Protein AF-A0A081I2P4-F1 (afdb_monomer)

pLDDT: mean 90.08, std 13.54, range [46.53, 98.5]

Secondary structure (DSSP, 8-state):
--HHHHTS-HHHHHHHIIIIIS---HHHHHHHTTS-HHHHHHHHHHHHHHHHHHHHTT--

Sequence (60 aa):
MARVLDALPDRYRQILESRFLRGNSIKESAAELGISVPNAKVLQHRALRLAAQVNDGGKQ

Radius of gyration: 11.59 Å; Cα contacts (8 Å, |Δi|>4): 48; chains: 1; bounding box: 30×24×28 Å

Solvent-accessible surface area (backbone atoms only — not comparable to full-atom values): 3412 Å² total; per-residue (Å²): 140,57,79,49,53,69,76,39,59,67,75,36,30,53,48,47,42,35,46,68,75,70,61,41,52,65,60,57,41,8,59,77,69,74,46,54,52,70,56,38,54,54,47,43,54,52,30,53,54,49,40,50,52,55,53,56,70,68,71,117

Structure (mmCIF, N/CA/C/O backbone):
data_AF-A0A081I2P4-F1
#
_entry.id   AF-A0A081I2P4-F1
#
loop_
_atom_site.group_PDB
_atom_site.id
_atom_site.type_symbol
_atom_site.label_atom_id
_atom_site.label_alt_id
_atom_site.label_comp_id
_atom_site.label_asym_id
_atom_site.label_entity_id
_atom_site.label_seq_id
_atom_site.pdbx_PDB_ins_code
_atom_site.Cartn_x
_atom_site.Cartn_y
_atom_site.Cartn_z
_atom_site.occupancy
_atom_site.B_iso_or_equiv
_atom_site.auth_seq_id
_atom_site.auth_comp_id
_atom_site.auth_asym_id
_atom_site.auth_atom_id
_atom_site.pdbx_PDB_model_num
ATOM 1 N N . MET A 1 1 ? 5.765 2.047 -18.291 1.00 47.31 1 MET A N 1
ATOM 2 C CA . MET A 1 1 ? 5.822 2.601 -16.920 1.00 47.31 1 MET A CA 1
ATOM 3 C C . MET A 1 1 ? 4.588 2.057 -16.198 1.00 47.31 1 MET A C 1
ATOM 5 O O . MET A 1 1 ? 3.516 2.399 -16.648 1.00 47.31 1 MET A O 1
ATOM 9 N N . ALA A 1 2 ? 4.576 1.123 -15.243 1.00 60.28 2 ALA A N 1
ATOM 10 C CA . ALA A 1 2 ? 5.587 0.459 -14.424 1.00 60.28 2 ALA A CA 1
ATOM 11 C C . ALA A 1 2 ? 5.281 -1.060 -14.375 1.00 60.28 2 ALA A C 1
ATOM 13 O O . ALA A 1 2 ? 4.279 -1.470 -13.797 1.00 60.28 2 ALA A O 1
ATOM 14 N N . ARG A 1 3 ? 6.145 -1.893 -14.980 1.00 73.88 3 ARG A N 1
ATOM 15 C CA . ARG A 1 3 ? 5.939 -3.352 -15.152 1.00 73.88 3 ARG A CA 1
ATOM 16 C C . ARG A 1 3 ? 5.661 -4.096 -13.837 1.00 73.88 3 ARG A C 1
ATOM 18 O O . ARG A 1 3 ? 4.940 -5.082 -13.826 1.00 73.88 3 ARG A O 1
ATOM 25 N N . VAL A 1 4 ? 6.222 -3.597 -12.738 1.00 83.00 4 VAL A N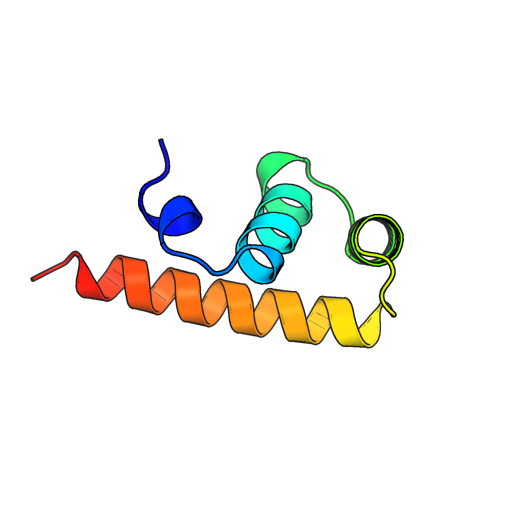 1
ATOM 26 C CA . VAL A 1 4 ? 6.072 -4.193 -11.407 1.00 83.00 4 VAL A CA 1
ATOM 27 C C . VAL A 1 4 ? 4.667 -3.979 -10.849 1.00 83.00 4 VAL A C 1
ATOM 29 O O . VAL A 1 4 ? 4.098 -4.925 -10.330 1.00 83.00 4 VAL A O 1
ATOM 32 N N . LEU A 1 5 ? 4.090 -2.775 -10.971 1.00 85.38 5 LEU A N 1
ATOM 33 C CA . LEU A 1 5 ? 2.753 -2.476 -10.437 1.00 85.38 5 LEU A CA 1
ATOM 34 C C . LEU A 1 5 ? 1.648 -3.225 -11.190 1.00 85.38 5 LEU A C 1
ATOM 36 O O . LEU A 1 5 ? 0.657 -3.622 -10.583 1.00 85.38 5 LEU A O 1
ATOM 40 N N . ASP A 1 6 ? 1.828 -3.439 -12.492 1.00 87.31 6 ASP A N 1
ATOM 41 C CA . ASP A 1 6 ? 0.874 -4.170 -13.330 1.00 87.31 6 ASP A CA 1
ATOM 42 C C . ASP A 1 6 ? 0.734 -5.637 -12.889 1.00 87.31 6 ASP A C 1
ATOM 44 O O . ASP A 1 6 ? -0.375 -6.138 -12.726 1.00 87.31 6 ASP A O 1
ATOM 48 N N . ALA A 1 7 ? 1.858 -6.268 -12.535 1.00 87.56 7 ALA A N 1
ATOM 49 C CA . ALA A 1 7 ? 1.928 -7.648 -12.058 1.00 87.56 7 ALA A CA 1
ATOM 50 C C . ALA A 1 7 ? 1.456 -7.855 -10.602 1.00 87.56 7 ALA A C 1
ATOM 52 O O . ALA A 1 7 ? 1.450 -8.987 -10.110 1.00 87.56 7 ALA A O 1
ATOM 53 N N . LEU A 1 8 ? 1.080 -6.791 -9.884 1.00 90.12 8 LEU A N 1
ATOM 54 C CA . LEU A 1 8 ? 0.553 -6.906 -8.524 1.00 90.12 8 LEU A CA 1
ATOM 55 C C . LEU A 1 8 ? -0.965 -7.112 -8.522 1.00 90.12 8 LEU A C 1
ATOM 57 O O . LEU A 1 8 ? -1.669 -6.516 -9.336 1.00 90.12 8 LEU A O 1
ATOM 61 N N . PRO A 1 9 ? -1.504 -7.856 -7.538 1.00 93.69 9 PRO A N 1
ATOM 62 C CA . PRO A 1 9 ? -2.934 -7.865 -7.269 1.00 93.69 9 PRO A CA 1
ATOM 63 C C . PRO A 1 9 ? -3.465 -6.451 -7.021 1.00 93.69 9 PRO A C 1
ATOM 65 O O . PRO A 1 9 ? -2.790 -5.631 -6.392 1.00 93.69 9 PRO A O 1
ATOM 68 N N . ASP A 1 10 ? -4.708 -6.199 -7.431 1.00 92.19 10 ASP A N 1
ATOM 69 C CA . ASP A 1 10 ? -5.316 -4.862 -7.446 1.00 92.19 10 ASP A CA 1
ATOM 70 C C . ASP A 1 10 ? -5.165 -4.113 -6.119 1.00 92.19 10 ASP A C 1
ATOM 72 O O . ASP A 1 10 ? -4.681 -2.987 -6.062 1.00 92.19 10 ASP A O 1
ATOM 76 N N . ARG A 1 11 ? -5.444 -4.798 -5.009 1.00 93.81 11 ARG A N 1
ATOM 77 C CA . ARG A 1 11 ? -5.364 -4.201 -3.672 1.00 93.81 11 ARG A CA 1
ATOM 78 C C . ARG A 1 11 ? -3.947 -3.799 -3.257 1.00 93.81 11 ARG A C 1
ATOM 80 O O . ARG A 1 11 ? -3.771 -2.900 -2.438 1.00 93.81 11 ARG A O 1
ATOM 87 N N . TYR A 1 12 ? -2.937 -4.497 -3.769 1.00 96.31 12 TYR A N 1
ATOM 88 C CA . TYR A 1 12 ? -1.530 -4.210 -3.488 1.00 96.31 12 TYR A CA 1
ATOM 89 C C . TYR A 1 12 ? -1.052 -3.060 -4.365 1.00 96.31 12 TYR A C 1
ATOM 91 O O . TYR A 1 12 ? -0.366 -2.168 -3.874 1.00 96.31 12 TYR A O 1
ATOM 99 N N . ARG A 1 13 ? -1.478 -3.042 -5.631 1.00 95.50 13 ARG A N 1
ATOM 100 C CA . ARG A 1 13 ? -1.254 -1.919 -6.536 1.00 95.50 13 ARG A CA 1
ATOM 101 C C . ARG A 1 13 ? -1.834 -0.632 -5.951 1.00 95.50 13 ARG A C 1
ATOM 103 O O . ARG A 1 13 ? -1.079 0.298 -5.693 1.00 95.50 13 ARG A O 1
ATOM 110 N N . GLN A 1 14 ? -3.121 -0.629 -5.607 1.00 96.06 14 GLN A N 1
ATOM 111 C CA . GLN A 1 14 ? -3.830 0.551 -5.108 1.00 96.06 14 GLN A CA 1
ATOM 112 C C . GLN A 1 14 ? -3.169 1.175 -3.872 1.00 96.06 14 GLN A C 1
ATOM 114 O O . GLN A 1 14 ? -2.994 2.394 -3.818 1.00 96.06 14 GLN A O 1
ATOM 119 N N . ILE A 1 15 ? -2.751 0.364 -2.887 1.00 97.38 15 ILE A N 1
ATOM 120 C CA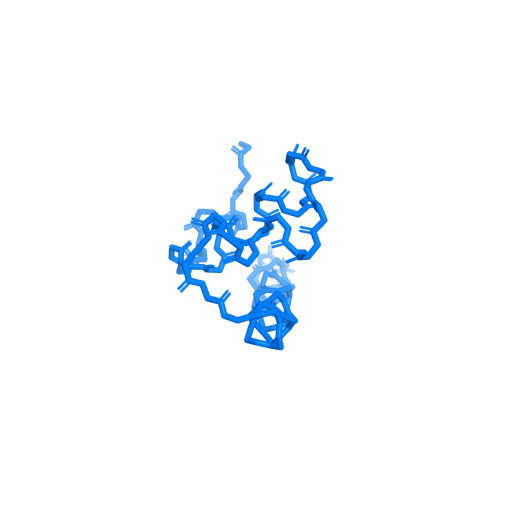 . ILE A 1 15 ? -2.073 0.911 -1.705 1.00 97.38 15 ILE A CA 1
ATOM 121 C C . ILE A 1 15 ? -0.689 1.472 -2.042 1.00 97.38 15 ILE A C 1
ATOM 123 O O . ILE A 1 15 ? -0.296 2.482 -1.464 1.00 97.38 15 ILE A O 1
ATOM 127 N N . LEU A 1 16 ? 0.053 0.872 -2.976 1.00 96.19 16 LEU A N 1
ATOM 128 C CA . LEU A 1 16 ? 1.353 1.403 -3.384 1.00 96.19 16 LEU A CA 1
ATOM 129 C C . LEU A 1 16 ? 1.209 2.683 -4.213 1.00 96.19 16 LEU A C 1
ATOM 131 O O . LEU A 1 16 ? 1.944 3.637 -3.979 1.00 96.19 16 LEU A O 1
ATOM 135 N N . GLU A 1 17 ? 0.238 2.750 -5.119 1.00 95.62 17 GLU A N 1
ATOM 136 C CA . GLU A 1 17 ? -0.045 3.964 -5.888 1.00 95.62 17 GLU A CA 1
ATOM 137 C C . GLU A 1 17 ? -0.468 5.111 -4.971 1.00 95.62 17 GLU A C 1
ATOM 139 O O . GLU A 1 17 ? 0.093 6.202 -5.054 1.00 95.62 17 GLU A O 1
ATOM 144 N N . SER A 1 18 ? -1.382 4.854 -4.030 1.00 96.81 18 SER A N 1
ATOM 145 C CA . SER A 1 18 ? -1.783 5.844 -3.026 1.00 96.81 18 SER A CA 1
ATOM 146 C C . SER A 1 18 ? -0.575 6.357 -2.237 1.00 96.81 18 SER A C 1
ATOM 148 O O . SER A 1 18 ? -0.357 7.561 -2.113 1.00 96.81 18 SER A O 1
ATOM 150 N N . ARG A 1 19 ? 0.262 5.444 -1.733 1.00 96.00 19 ARG A N 1
ATOM 151 C CA . ARG A 1 19 ? 1.355 5.791 -0.817 1.00 96.00 19 ARG A CA 1
ATOM 152 C C . ARG A 1 19 ? 2.572 6.411 -1.482 1.00 96.00 19 ARG A C 1
ATOM 154 O O . ARG A 1 19 ? 3.229 7.227 -0.843 1.00 96.00 19 ARG A O 1
ATOM 161 N N . PHE A 1 20 ? 2.890 6.013 -2.709 1.00 93.75 20 PHE A N 1
ATOM 162 C CA . PHE A 1 20 ? 4.157 6.365 -3.352 1.00 93.75 20 PHE A CA 1
ATOM 163 C C . PHE A 1 20 ? 3.987 7.185 -4.630 1.00 93.75 20 PHE A C 1
ATOM 165 O O . PHE A 1 20 ? 4.858 7.998 -4.915 1.00 93.75 20 PHE A O 1
ATOM 172 N N . LEU A 1 21 ? 2.886 7.023 -5.378 1.00 93.81 21 LEU A N 1
ATOM 173 C CA . LEU A 1 21 ? 2.614 7.861 -6.554 1.00 93.81 21 LEU A CA 1
ATOM 174 C C . LEU A 1 21 ? 1.815 9.115 -6.188 1.00 93.81 21 LEU A C 1
ATOM 176 O O . LEU A 1 21 ? 2.130 10.193 -6.679 1.00 93.81 21 LEU A O 1
ATOM 180 N N . ARG A 1 22 ? 0.804 8.988 -5.317 1.00 95.06 22 ARG A N 1
ATOM 181 C CA . ARG A 1 22 ? -0.001 10.127 -4.837 1.00 95.06 22 ARG A CA 1
ATOM 182 C C . ARG A 1 22 ? 0.577 10.807 -3.595 1.00 95.06 22 ARG A C 1
ATOM 184 O O . ARG A 1 22 ? 0.232 11.946 -3.318 1.00 95.06 22 ARG A O 1
ATOM 191 N N . GLY A 1 23 ? 1.456 10.129 -2.853 1.00 95.56 23 GLY A N 1
ATOM 192 C CA . GLY A 1 23 ? 2.061 10.671 -1.631 1.00 95.56 23 GLY A CA 1
ATOM 193 C C . GLY A 1 23 ? 1.115 10.720 -0.425 1.00 95.56 23 GLY A C 1
ATOM 194 O O . GLY A 1 23 ? 1.412 11.399 0.556 1.00 95.56 23 GLY A O 1
ATOM 195 N N . ASN A 1 24 ? -0.001 9.987 -0.468 1.00 97.50 24 ASN A N 1
ATOM 196 C CA . ASN A 1 24 ? -0.961 9.931 0.630 1.00 97.50 24 ASN A CA 1
ATOM 197 C C . ASN A 1 24 ? -0.319 9.332 1.890 1.00 97.50 24 ASN A C 1
ATOM 199 O O . ASN A 1 24 ? 0.511 8.411 1.839 1.00 97.50 24 ASN A O 1
ATOM 203 N N . SER A 1 25 ? -0.771 9.773 3.063 1.00 97.94 25 SER A N 1
ATOM 204 C CA . SER A 1 25 ? -0.413 9.123 4.319 1.00 97.94 25 SER A CA 1
ATOM 205 C C . SER A 1 25 ? -1.031 7.722 4.432 1.00 97.94 25 S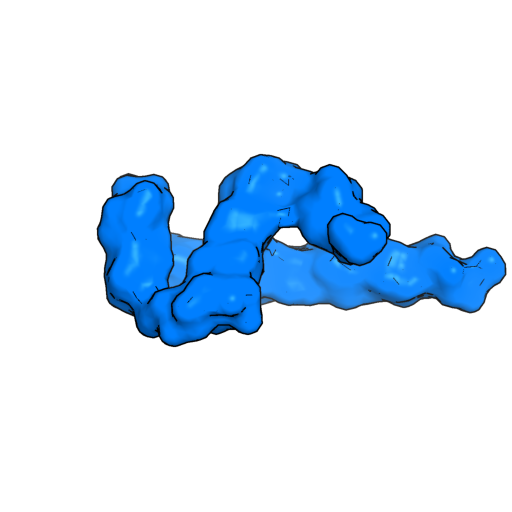ER A C 1
ATOM 207 O O . SER A 1 25 ? -1.932 7.317 3.686 1.00 97.94 25 SER A O 1
ATOM 209 N N . ILE A 1 26 ? -0.574 6.952 5.427 1.00 97.69 26 ILE A N 1
ATOM 210 C CA . ILE A 1 26 ?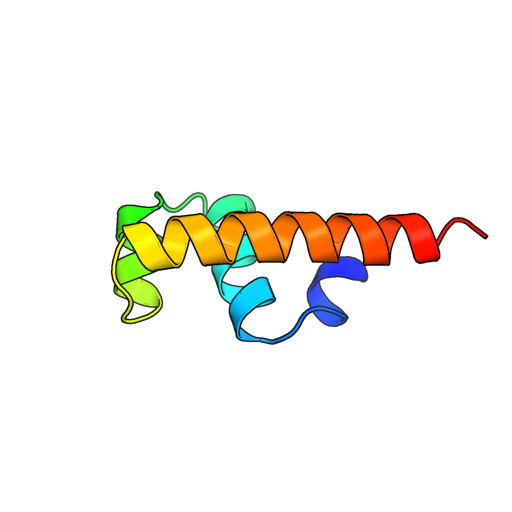 -1.171 5.645 5.732 1.00 97.69 26 ILE A CA 1
ATOM 211 C C . ILE A 1 26 ? -2.650 5.764 6.123 1.00 97.69 26 ILE A C 1
ATOM 213 O O . ILE A 1 26 ? -3.424 4.858 5.833 1.00 97.69 26 ILE A O 1
ATOM 217 N N . LYS A 1 27 ? -3.041 6.867 6.775 1.00 98.19 27 LYS A N 1
ATOM 218 C CA . LYS A 1 27 ? -4.417 7.088 7.233 1.00 98.19 27 LYS A CA 1
ATOM 219 C C . LYS A 1 27 ? -5.336 7.388 6.054 1.00 98.19 27 LYS A C 1
ATOM 221 O O . LYS A 1 27 ? -6.378 6.757 5.939 1.00 98.19 27 LYS A O 1
ATOM 226 N N . GLU A 1 28 ? -4.907 8.278 5.165 1.00 98.38 28 GLU A N 1
ATOM 227 C CA . GLU A 1 28 ? -5.645 8.617 3.941 1.00 98.38 28 GLU A CA 1
ATOM 228 C C . GLU A 1 28 ? -5.798 7.398 3.036 1.00 98.38 28 GLU A C 1
ATOM 230 O O . GLU A 1 28 ? -6.895 7.106 2.581 1.00 98.38 28 GLU A O 1
ATOM 235 N N . SER A 1 29 ? -4.737 6.605 2.877 1.00 98.06 29 SER A N 1
ATOM 236 C CA . SER A 1 29 ? -4.811 5.368 2.089 1.00 98.06 29 SER A CA 1
ATOM 237 C C . SER A 1 29 ? -5.756 4.339 2.704 1.00 98.06 29 SER A C 1
ATOM 239 O O . SER A 1 29 ? -6.460 3.642 1.985 1.00 98.06 29 SER A O 1
ATOM 241 N N . ALA A 1 30 ? -5.780 4.224 4.034 1.00 98.06 30 ALA A N 1
ATOM 242 C CA . ALA A 1 30 ? -6.707 3.329 4.719 1.00 98.06 30 ALA A CA 1
ATOM 243 C C . ALA A 1 30 ? -8.166 3.758 4.492 1.00 98.06 30 ALA A C 1
ATOM 245 O O . ALA A 1 30 ? -9.006 2.909 4.200 1.00 98.06 30 ALA A O 1
ATOM 246 N N . ALA A 1 31 ? -8.441 5.065 4.567 1.00 97.94 31 ALA A N 1
ATOM 247 C CA . ALA A 1 31 ? -9.757 5.627 4.287 1.00 97.94 31 ALA A CA 1
ATOM 248 C C . ALA A 1 31 ? -10.175 5.408 2.823 1.00 97.94 31 ALA A C 1
ATOM 250 O O . ALA A 1 31 ? -11.272 4.919 2.576 1.00 97.94 31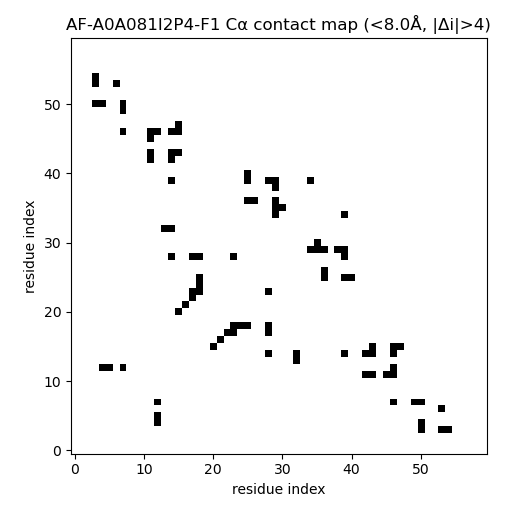 ALA A O 1
ATOM 251 N N . GLU A 1 32 ? -9.282 5.686 1.871 1.00 96.62 32 GLU A N 1
ATOM 252 C CA . GLU A 1 32 ? -9.515 5.497 0.432 1.00 96.62 32 GLU A CA 1
ATOM 253 C C . GLU A 1 32 ? -9.817 4.027 0.083 1.00 96.62 32 GLU A C 1
ATOM 255 O O . GLU A 1 32 ? -10.684 3.738 -0.736 1.00 96.62 32 GLU A O 1
ATOM 260 N N . LEU A 1 33 ? -9.150 3.085 0.757 1.00 95.94 33 LEU A N 1
ATOM 261 C CA . LEU A 1 33 ? -9.325 1.640 0.566 1.00 95.94 33 LEU A CA 1
ATOM 262 C C . LEU A 1 33 ? -10.460 1.030 1.409 1.00 95.94 33 LEU A C 1
ATOM 264 O O . LEU A 1 33 ? -10.671 -0.185 1.347 1.00 95.94 33 LEU A O 1
ATOM 268 N N . GLY A 1 34 ? -11.147 1.822 2.240 1.00 97.50 34 GLY A N 1
ATOM 269 C CA . GLY A 1 34 ? -12.201 1.335 3.137 1.00 97.50 34 GLY A CA 1
ATOM 270 C C . GLY A 1 34 ? -11.711 0.308 4.167 1.00 97.50 34 GLY A C 1
ATOM 271 O O . GLY A 1 34 ? -12.424 -0.642 4.489 1.00 97.50 34 GLY A O 1
ATOM 272 N N . ILE A 1 35 ? -10.477 0.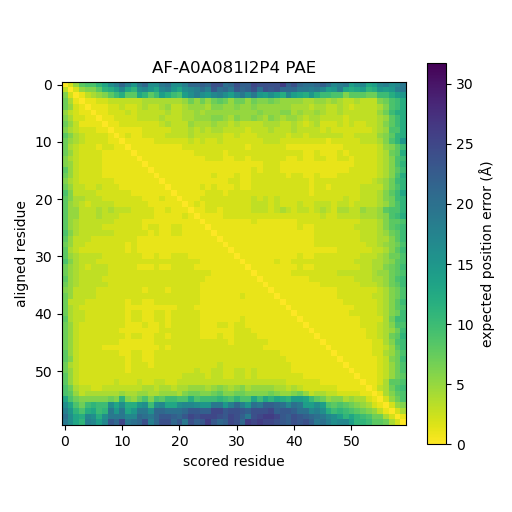448 4.664 1.00 97.44 35 ILE A N 1
ATOM 273 C CA . ILE A 1 35 ? -9.868 -0.465 5.644 1.00 97.44 35 ILE A CA 1
ATOM 274 C C . ILE A 1 35 ? -9.358 0.257 6.885 1.00 97.44 35 ILE A C 1
ATOM 276 O O . ILE A 1 35 ? -9.140 1.463 6.906 1.00 97.44 35 ILE A O 1
ATOM 280 N N . SER A 1 36 ? -9.096 -0.510 7.943 1.00 98.44 36 SER A N 1
ATOM 281 C CA . SER A 1 36 ? -8.448 0.022 9.137 1.00 98.44 36 SER A CA 1
ATOM 282 C C . SER A 1 36 ? -6.976 0.373 8.881 1.00 98.44 36 SER A C 1
ATOM 284 O O . SER A 1 36 ? -6.280 -0.275 8.095 1.00 98.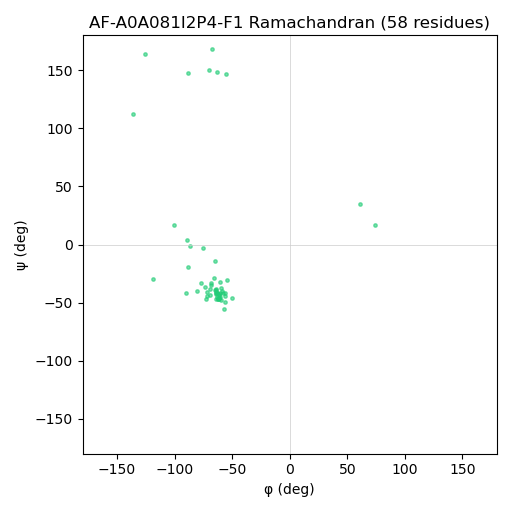44 36 SER A O 1
ATOM 286 N N . VAL A 1 37 ? -6.462 1.374 9.601 1.00 98.25 37 VAL A N 1
ATOM 287 C CA . VAL A 1 37 ? -5.048 1.790 9.523 1.00 98.25 37 VAL A CA 1
ATOM 288 C C . VAL A 1 37 ? -4.070 0.637 9.814 1.00 98.25 37 VAL A C 1
ATOM 290 O O . VAL A 1 37 ? -3.081 0.515 9.087 1.00 98.25 37 VAL A O 1
ATOM 293 N N . PRO A 1 38 ? -4.301 -0.246 10.811 1.00 98.50 38 PRO A N 1
ATOM 294 C CA . PRO A 1 38 ? -3.454 -1.423 11.006 1.00 98.50 38 PRO A CA 1
ATOM 295 C C . PRO A 1 38 ? -3.454 -2.360 9.793 1.00 98.50 38 PRO A C 1
ATOM 297 O O . PRO A 1 38 ? -2.388 -2.815 9.380 1.00 98.50 38 PRO A O 1
ATOM 300 N N . ASN A 1 39 ? -4.618 -2.596 9.175 1.00 98.06 39 ASN A N 1
ATOM 301 C CA . ASN A 1 39 ? -4.713 -3.418 7.970 1.00 98.06 39 ASN A CA 1
ATOM 302 C C . ASN A 1 39 ? -3.945 -2.779 6.806 1.00 98.06 39 ASN A C 1
ATOM 304 O O . ASN A 1 39 ? -3.184 -3.462 6.130 1.00 98.06 39 ASN A O 1
ATOM 308 N N . ALA A 1 40 ? -4.049 -1.459 6.628 1.00 98.12 40 ALA A N 1
ATOM 309 C CA . ALA A 1 40 ? -3.285 -0.738 5.613 1.00 98.12 40 ALA A CA 1
ATOM 310 C C . ALA A 1 40 ? -1.766 -0.896 5.808 1.00 98.12 40 ALA A C 1
ATOM 312 O O . ALA A 1 40 ? -1.041 -1.107 4.838 1.00 98.12 40 ALA A O 1
ATOM 313 N N . LYS A 1 41 ? -1.265 -0.860 7.053 1.00 98.00 41 LYS A N 1
ATOM 314 C CA . LYS A 1 41 ? 0.166 -1.088 7.336 1.00 98.00 41 LYS A CA 1
ATOM 315 C C . LYS A 1 41 ? 0.610 -2.484 6.894 1.00 98.00 41 LYS A C 1
ATOM 317 O O . LYS A 1 41 ? 1.635 -2.619 6.226 1.00 98.00 41 LYS A O 1
ATOM 322 N N . VAL A 1 42 ? -0.173 -3.508 7.238 1.00 98.25 42 VAL A N 1
ATOM 323 C CA . VAL A 1 42 ? 0.094 -4.897 6.833 1.00 98.25 42 VAL A CA 1
ATOM 324 C C . VAL A 1 42 ? 0.037 -5.036 5.313 1.00 98.25 42 VAL A C 1
ATOM 326 O O . VAL A 1 42 ? 0.929 -5.639 4.715 1.00 98.25 42 VAL A O 1
ATOM 329 N N . LEU A 1 43 ? -0.985 -4.454 4.687 1.00 97.19 43 LEU A N 1
ATOM 330 C CA . LEU A 1 43 ? -1.209 -4.520 3.250 1.00 97.19 43 LEU A CA 1
ATOM 331 C C . LEU A 1 43 ? -0.055 -3.877 2.477 1.00 97.19 43 LEU A C 1
ATOM 333 O O . LEU A 1 43 ? 0.481 -4.513 1.577 1.00 97.19 43 LEU A O 1
ATOM 337 N N . GLN A 1 44 ? 0.395 -2.682 2.874 1.00 97.19 44 GLN A N 1
ATOM 338 C CA . GLN A 1 44 ? 1.560 -2.036 2.268 1.00 97.19 44 GLN A CA 1
ATOM 339 C C . GLN A 1 44 ? 2.811 -2.901 2.408 1.00 97.19 44 GLN A C 1
ATOM 341 O O . GLN A 1 44 ? 3.553 -3.056 1.444 1.00 97.19 44 GLN A O 1
ATOM 346 N N . HIS A 1 45 ? 3.082 -3.429 3.606 1.00 97.81 45 HIS A N 1
ATOM 347 C CA . HIS A 1 45 ? 4.288 -4.222 3.834 1.00 97.81 45 HIS A CA 1
ATOM 348 C C . HIS A 1 45 ? 4.317 -5.460 2.926 1.00 97.81 45 HIS A C 1
ATOM 350 O O . HIS A 1 45 ? 5.322 -5.734 2.269 1.00 97.81 45 HIS A O 1
ATOM 356 N N . ARG A 1 46 ? 3.187 -6.172 2.827 1.00 97.12 46 ARG A N 1
ATOM 357 C CA . ARG A 1 46 ? 3.035 -7.323 1.925 1.00 97.12 46 ARG A CA 1
ATOM 358 C C . ARG A 1 46 ? 3.151 -6.919 0.456 1.00 97.12 46 ARG A C 1
ATOM 360 O O . ARG A 1 46 ? 3.835 -7.606 -0.297 1.00 97.12 46 ARG A O 1
ATOM 367 N N . ALA A 1 47 ? 2.542 -5.798 0.072 1.00 96.31 47 ALA A N 1
ATOM 368 C CA . ALA A 1 47 ? 2.609 -5.266 -1.283 1.00 96.31 47 ALA A CA 1
ATOM 369 C C . ALA A 1 47 ? 4.048 -4.929 -1.698 1.00 96.31 47 ALA A C 1
ATOM 371 O O . ALA A 1 47 ? 4.482 -5.355 -2.763 1.00 96.31 47 ALA A O 1
ATOM 372 N N . LEU A 1 48 ? 4.817 -4.252 -0.836 1.00 95.56 48 LEU A N 1
ATOM 373 C CA . LEU A 1 48 ? 6.233 -3.954 -1.076 1.00 95.56 48 LEU A CA 1
ATOM 374 C C . LEU A 1 48 ? 7.070 -5.229 -1.218 1.00 95.56 48 LEU A C 1
ATOM 376 O O . LEU A 1 48 ? 7.896 -5.323 -2.122 1.00 95.56 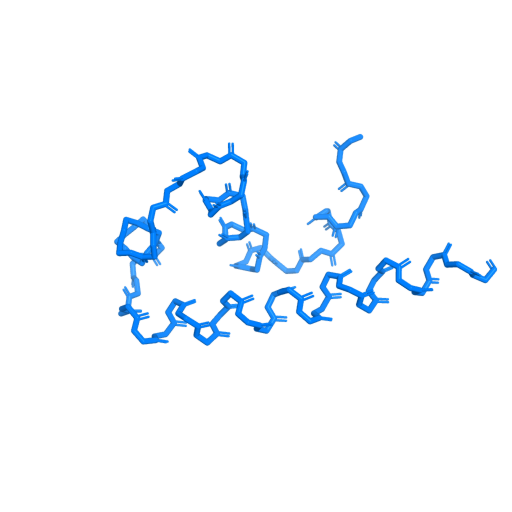48 LEU A O 1
ATOM 380 N N . ARG A 1 49 ? 6.840 -6.232 -0.361 1.00 95.25 49 ARG A N 1
ATOM 381 C CA . ARG A 1 49 ? 7.558 -7.511 -0.439 1.00 95.25 49 ARG A CA 1
ATOM 382 C C . ARG A 1 49 ? 7.249 -8.264 -1.734 1.00 95.25 49 ARG A C 1
ATOM 384 O O . ARG A 1 49 ? 8.147 -8.877 -2.305 1.00 95.25 49 ARG A O 1
ATOM 391 N N . LEU A 1 50 ? 6.001 -8.247 -2.202 1.00 93.31 50 LEU A N 1
ATOM 392 C CA . LEU A 1 50 ? 5.646 -8.852 -3.487 1.00 93.31 50 LEU A CA 1
ATOM 393 C C . LEU A 1 50 ? 6.247 -8.065 -4.657 1.00 93.31 50 LEU A C 1
ATOM 395 O O . LEU A 1 50 ? 6.829 -8.670 -5.549 1.00 93.31 50 LEU A O 1
ATOM 399 N N . ALA A 1 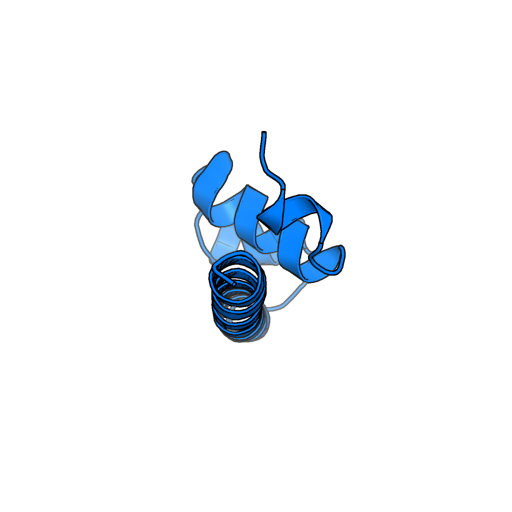51 ? 6.186 -6.732 -4.617 1.00 91.81 51 ALA A N 1
ATOM 400 C CA . ALA A 1 51 ? 6.787 -5.870 -5.633 1.00 91.81 51 ALA A CA 1
ATOM 401 C C . ALA A 1 51 ? 8.296 -6.118 -5.772 1.00 91.81 51 ALA A C 1
ATOM 403 O O . ALA A 1 51 ? 8.800 -6.216 -6.887 1.00 91.81 51 ALA A O 1
ATOM 404 N N . ALA A 1 52 ? 9.002 -6.288 -4.650 1.00 91.56 52 ALA A N 1
ATOM 405 C CA . ALA A 1 52 ? 10.417 -6.640 -4.649 1.00 91.56 52 ALA A CA 1
ATOM 406 C C . ALA A 1 52 ? 10.670 -8.002 -5.314 1.00 91.56 52 ALA A C 1
ATOM 408 O O . ALA A 1 52 ? 11.536 -8.094 -6.172 1.00 91.56 52 ALA A O 1
ATOM 409 N N . GLN A 1 53 ? 9.878 -9.032 -4.990 1.00 90.69 53 GLN A N 1
ATOM 410 C CA . GLN A 1 53 ? 10.002 -10.367 -5.598 1.00 90.69 53 GLN A CA 1
ATOM 411 C C . GLN A 1 53 ? 9.734 -10.356 -7.109 1.00 90.69 53 GLN A C 1
ATOM 413 O O . GLN A 1 53 ? 10.461 -10.994 -7.861 1.00 90.69 53 GLN A O 1
ATOM 418 N N . VAL A 1 54 ? 8.721 -9.614 -7.562 1.00 88.12 54 VAL A N 1
ATOM 419 C CA . VAL A 1 54 ? 8.416 -9.447 -8.993 1.00 88.12 54 VAL A CA 1
ATOM 420 C C . VAL A 1 54 ? 9.547 -8.705 -9.709 1.00 88.12 54 VAL A C 1
ATOM 422 O O . VAL A 1 54 ? 9.901 -9.050 -10.833 1.00 88.12 54 VAL A O 1
ATOM 425 N N . ASN A 1 55 ? 10.133 -7.698 -9.059 1.00 84.94 55 ASN A N 1
ATOM 426 C CA . ASN A 1 55 ? 11.255 -6.948 -9.610 1.00 84.94 55 ASN A CA 1
ATOM 427 C C . ASN A 1 55 ? 12.547 -7.785 -9.682 1.00 84.94 55 ASN A C 1
ATOM 429 O O . ASN A 1 55 ? 13.280 -7.676 -10.661 1.00 84.94 55 ASN A O 1
ATOM 433 N N . ASP A 1 56 ? 12.814 -8.628 -8.682 1.00 77.81 56 ASP A N 1
ATOM 434 C CA . ASP A 1 56 ? 13.975 -9.531 -8.651 1.00 77.81 56 ASP A CA 1
ATOM 435 C C . ASP A 1 56 ? 13.820 -10.716 -9.616 1.00 77.81 56 ASP A C 1
ATOM 437 O O . ASP A 1 56 ? 14.770 -11.098 -10.292 1.00 77.81 56 ASP A O 1
ATOM 441 N N . GLY A 1 57 ? 12.605 -11.252 -9.769 1.00 59.72 57 GLY A N 1
ATOM 442 C CA . GLY A 1 57 ? 12.298 -12.296 -10.754 1.00 59.72 57 GLY A CA 1
ATOM 443 C C . GLY A 1 57 ? 12.441 -11.844 -12.214 1.00 59.72 57 GLY A C 1
ATOM 444 O O . GLY A 1 57 ? 12.503 -12.685 -13.104 1.00 59.72 57 GLY A O 1
ATOM 445 N N . GLY A 1 58 ? 12.529 -10.532 -12.466 1.00 54.44 58 GLY A N 1
ATOM 446 C CA . GLY A 1 58 ? 12.860 -9.950 -13.770 1.00 54.44 58 GLY A CA 1
ATOM 447 C C . GLY A 1 58 ? 14.360 -9.733 -14.019 1.00 54.44 58 GLY A C 1
ATOM 448 O O . GLY A 1 58 ? 14.704 -9.136 -15.038 1.00 54.44 58 GLY A O 1
ATOM 449 N N . LYS A 1 59 ? 15.242 -10.156 -13.099 1.00 48.06 59 LYS A N 1
ATOM 450 C CA . LYS A 1 59 ? 16.711 -10.054 -13.212 1.00 48.06 59 LYS A CA 1
ATOM 451 C C . LYS A 1 59 ? 17.418 -11.354 -13.643 1.00 48.06 59 LYS A C 1
ATOM 453 O O . LYS A 1 59 ? 18.629 -11.450 -13.451 1.00 48.06 59 LYS A O 1
ATOM 458 N N . GLN A 1 60 ? 16.708 -12.332 -14.205 1.00 46.53 60 GLN A N 1
ATOM 459 C CA . GLN A 1 60 ? 17.334 -13.524 -14.800 1.00 46.53 60 GLN A CA 1
ATOM 460 C C . GLN A 1 60 ? 17.508 -13.368 -16.307 1.00 46.53 60 GLN A C 1
ATOM 462 O O . GLN A 1 60 ? 16.542 -12.907 -16.956 1.00 46.53 60 GLN A O 1
#

Nearest PDB structures (foldseek):
  3hug-assembly6_K  TM=9.876E-01  e=1.250E-02  Mycobacterium tuberculosis H37Rv
  6dvb-assembly1_F  TM=9.633E-01  e=1.404E-02  Mycobacterium tuberculosis H37Rv
  3hug-assembly1_C  TM=9.194E-01  e=1.489E-02  Mycobacterium tuberculosis H37Rv
  2h27-assembly2_D  TM=9.378E-01  e=3.369E-02  Escherichia coli K-12
  6kon-assembly1_F  TM=8.651E-01  e=2.374E-02  Mycobacterium tuberculosis H37Rv

Mean predicted aligned error: 4.17 Å

Foldseek 3Di:
DDPLLVPDDPLLSQLCCCCPVVVHDLCVSCVVSVHDSVVSVVSPVVSVVSSVVSVVVVVD